Protein AF-A0A2N2G268-F1 (afdb_monomer_lite)

pLDDT: mean 93.74, std 6.12, range [61.97, 98.19]

Sequence (77 aa):
KTSCKKSNIILEDNSVFIFTSPSSVECFFNQYSWKNSYKAIVIGKTTAKFLPKEVDFTVSFETSIDECINLARQSLL

Radius of gyration: 12.1 Å; chains: 1; bounding box: 35×30×26 Å

Foldseek 3Di:
DQDADDDPDDDDFLEEDEALDLSSLVNDVVHDDDDPRYEYEYLADRNVVSDDPPHDYHYQPHSDPVSSVVVRVVSVD

Secondary structure (DSSP, 8-state):
---PPP--PPPPTT-EEEE-SHHHHHHHHTT----TT-EEEESSHHHHTTS-TT--EEE-SSS-HHHHHHHHHHTT-

Structure (mmCIF, N/CA/C/O backbone):
data_AF-A0A2N2G268-F1
#
_entry.id   AF-A0A2N2G268-F1
#
loop_
_atom_site.group_PDB
_atom_site.id
_atom_site.type_symbol
_atom_site.label_atom_id
_atom_site.label_alt_id
_atom_site.label_comp_id
_atom_site.label_asym_id
_atom_site.label_entity_id
_atom_site.label_seq_id
_atom_site.pdbx_PDB_ins_code
_atom_site.Cartn_x
_atom_site.Cartn_y
_atom_site.Cartn_z
_atom_site.occupancy
_atom_site.B_iso_or_equiv
_atom_site.auth_seq_id
_atom_site.auth_comp_id
_atom_site.auth_asym_id
_atom_site.auth_atom_id
_atom_site.pdbx_PDB_model_num
ATOM 1 N N . LYS A 1 1 ? 21.582 1.831 -5.313 1.00 65.12 1 LYS A N 1
ATOM 2 C CA . LYS A 1 1 ? 20.642 0.732 -5.643 1.00 65.12 1 LYS A CA 1
ATOM 3 C C . LYS A 1 1 ? 20.059 0.220 -4.331 1.00 65.12 1 LYS A C 1
ATOM 5 O O . LYS A 1 1 ? 20.848 -0.139 -3.465 1.00 65.12 1 LYS A O 1
ATOM 10 N N . THR A 1 2 ? 18.740 0.272 -4.148 1.00 79.00 2 THR A N 1
ATOM 11 C CA . THR A 1 2 ? 18.061 -0.226 -2.939 1.00 79.00 2 THR A CA 1
ATOM 12 C C . THR A 1 2 ? 18.264 -1.741 -2.828 1.00 79.00 2 THR A C 1
ATOM 14 O O . THR A 1 2 ? 18.135 -2.449 -3.826 1.00 79.00 2 THR A O 1
ATOM 17 N N . SER A 1 3 ? 18.627 -2.241 -1.644 1.00 86.94 3 SER A N 1
ATOM 18 C CA . SER A 1 3 ? 18.735 -3.681 -1.376 1.00 86.94 3 SER A CA 1
ATOM 19 C C . SER A 1 3 ? 17.511 -4.130 -0.586 1.00 86.94 3 SER A C 1
ATOM 21 O O . SER A 1 3 ? 17.295 -3.669 0.533 1.00 86.94 3 SER A O 1
ATOM 23 N N . CYS A 1 4 ? 16.698 -5.002 -1.180 1.00 90.56 4 CYS A N 1
ATOM 24 C CA . CYS A 1 4 ? 15.449 -5.472 -0.591 1.00 90.56 4 CYS A CA 1
ATOM 25 C C . CYS A 1 4 ? 15.640 -6.858 0.024 1.00 90.56 4 CYS A C 1
ATOM 27 O O . CYS A 1 4 ? 16.123 -7.782 -0.636 1.00 90.56 4 CYS A O 1
ATOM 29 N N . LYS A 1 5 ? 15.219 -7.027 1.279 1.00 90.75 5 LYS A N 1
ATOM 30 C CA . LYS A 1 5 ? 15.187 -8.345 1.920 1.00 90.75 5 LYS A CA 1
ATOM 31 C C . LYS A 1 5 ? 14.146 -9.212 1.211 1.00 90.75 5 LYS A C 1
ATOM 33 O O . LYS A 1 5 ? 13.001 -8.793 1.080 1.00 90.75 5 LYS A O 1
ATOM 38 N N . LYS A 1 6 ? 14.535 -10.404 0.745 1.00 91.44 6 LYS A N 1
ATOM 39 C CA . LYS A 1 6 ? 13.589 -11.373 0.167 1.00 91.44 6 LYS A CA 1
ATOM 40 C C . LYS A 1 6 ? 12.569 -11.798 1.217 1.00 91.44 6 LYS A C 1
ATOM 42 O O . LYS A 1 6 ? 12.940 -12.071 2.359 1.00 91.44 6 LYS A O 1
ATOM 47 N N . SER A 1 7 ? 11.311 -11.863 0.810 1.00 90.56 7 SER A N 1
ATOM 48 C CA . SER A 1 7 ? 10.207 -12.330 1.636 1.00 90.56 7 SER A CA 1
ATOM 49 C C . SER A 1 7 ? 9.484 -13.468 0.915 1.00 90.56 7 SER A C 1
ATOM 51 O O . SER A 1 7 ? 9.345 -13.431 -0.304 1.00 90.56 7 SER A O 1
ATOM 53 N N . ASN A 1 8 ? 9.082 -14.489 1.673 1.00 91.31 8 ASN A N 1
ATOM 54 C CA . ASN A 1 8 ? 8.369 -15.678 1.183 1.00 91.31 8 ASN A CA 1
ATOM 55 C C . ASN A 1 8 ? 6.953 -15.750 1.781 1.00 91.31 8 ASN A C 1
ATOM 57 O O . ASN A 1 8 ? 6.402 -16.833 1.964 1.00 91.31 8 ASN A O 1
ATOM 61 N N . ILE A 1 9 ? 6.408 -14.602 2.183 1.00 94.31 9 ILE A N 1
ATOM 62 C CA . ILE A 1 9 ? 5.113 -14.516 2.854 1.00 94.31 9 ILE A CA 1
ATOM 63 C C . ILE A 1 9 ? 4.020 -14.500 1.788 1.00 94.31 9 ILE A C 1
ATOM 65 O O . ILE A 1 9 ? 4.109 -13.764 0.808 1.00 94.31 9 ILE A O 1
ATOM 69 N N . ILE A 1 10 ? 2.974 -15.295 1.994 1.00 94.19 10 ILE A N 1
ATOM 70 C CA . ILE A 1 10 ? 1.756 -15.212 1.188 1.00 94.19 10 ILE A CA 1
ATOM 71 C C . ILE A 1 10 ? 0.908 -14.077 1.761 1.00 94.19 10 ILE A C 1
ATOM 73 O O . ILE A 1 10 ? 0.574 -14.086 2.942 1.00 94.19 10 ILE A O 1
ATOM 77 N N . LEU A 1 11 ? 0.593 -13.088 0.927 1.00 96.00 11 LEU A N 1
ATOM 78 C CA . LEU A 1 11 ? -0.183 -11.917 1.326 1.00 96.00 11 LEU A CA 1
ATOM 79 C C . LEU A 1 11 ? -1.685 -12.216 1.272 1.00 96.00 11 LEU A C 1
ATOM 81 O O . LEU A 1 11 ? -2.222 -12.524 0.200 1.00 96.00 11 LEU A O 1
ATOM 85 N N . GLU A 1 12 ? -2.347 -12.081 2.418 1.00 95.81 12 GLU A N 1
ATOM 86 C CA . GLU A 1 12 ? -3.789 -12.289 2.567 1.00 95.81 12 GLU A CA 1
ATOM 87 C C . GLU A 1 12 ? -4.589 -11.234 1.801 1.00 95.81 12 GLU A C 1
ATOM 89 O O . GLU A 1 12 ? -4.214 -10.058 1.752 1.00 95.81 12 GLU A O 1
ATOM 94 N N . ASP A 1 13 ? -5.703 -11.647 1.200 1.00 94.81 13 ASP A N 1
ATOM 95 C CA . ASP A 1 13 ? -6.622 -10.724 0.535 1.00 94.81 13 ASP A CA 1
ATOM 96 C C . ASP A 1 13 ? -7.205 -9.720 1.541 1.00 94.81 13 AS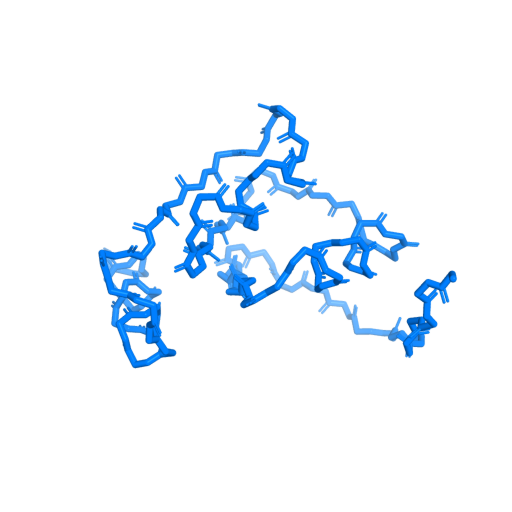P A C 1
ATOM 98 O O . ASP A 1 13 ? -7.305 -9.992 2.734 1.00 94.81 13 ASP A O 1
ATOM 102 N N . ASN A 1 14 ? -7.574 -8.533 1.057 1.00 94.25 14 ASN A N 1
ATOM 103 C CA . ASN A 1 14 ? -8.051 -7.407 1.878 1.00 94.25 14 ASN A CA 1
ATOM 104 C C . ASN A 1 14 ? -7.023 -6.827 2.873 1.00 94.25 14 ASN A C 1
ATOM 106 O O . ASN A 1 14 ? -7.379 -6.011 3.723 1.00 94.25 14 ASN A O 1
ATOM 110 N N . SER A 1 15 ? -5.740 -7.186 2.740 1.00 95.69 15 SER A N 1
ATOM 111 C CA . SER A 1 15 ? -4.650 -6.583 3.516 1.00 95.69 15 SER A CA 1
ATOM 112 C C . SER A 1 15 ? -4.478 -5.086 3.232 1.00 95.69 15 SER A C 1
ATOM 114 O O . SER A 1 15 ? -4.584 -4.626 2.090 1.00 95.69 15 SER A O 1
ATOM 116 N N . VAL A 1 16 ? -4.126 -4.337 4.280 1.00 96.94 16 VAL A N 1
ATOM 117 C CA . VAL A 1 16 ? -3.746 -2.920 4.202 1.00 96.94 16 VAL A CA 1
ATOM 118 C C . VAL A 1 16 ? -2.227 -2.792 4.305 1.00 96.94 16 VAL A C 1
ATOM 120 O O . VAL A 1 16 ? -1.621 -3.270 5.263 1.00 96.94 16 VAL A O 1
ATOM 123 N N . PHE A 1 17 ? -1.610 -2.117 3.338 1.00 97.12 17 PHE A N 1
ATOM 124 C CA . PHE A 1 17 ? -0.169 -1.881 3.276 1.00 97.12 17 PHE A CA 1
ATOM 125 C C . PHE A 1 17 ? 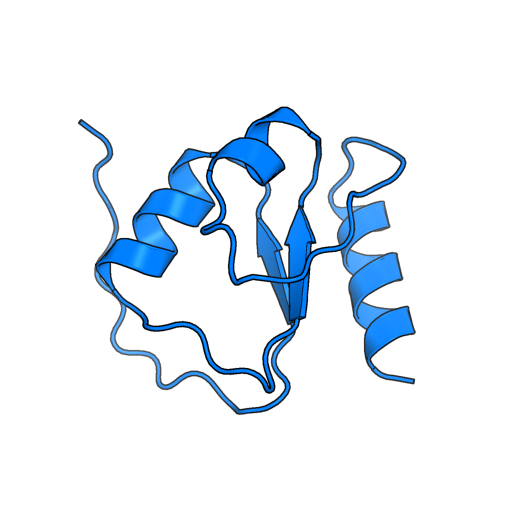0.146 -0.418 3.571 1.00 97.12 17 PHE A C 1
ATOM 127 O O . PHE A 1 17 ? -0.325 0.478 2.873 1.00 97.12 17 PHE A O 1
ATOM 134 N N . ILE A 1 18 ? 0.974 -0.182 4.590 1.00 97.81 18 ILE A N 1
ATOM 135 C CA . ILE A 1 18 ? 1.473 1.149 4.941 1.00 97.81 18 ILE A CA 1
ATOM 136 C C . ILE A 1 18 ? 2.889 1.308 4.382 1.00 97.81 18 ILE A C 1
ATOM 138 O O . ILE A 1 18 ? 3.807 0.591 4.782 1.00 97.81 18 ILE A O 1
ATOM 142 N N . PHE A 1 19 ? 3.081 2.282 3.495 1.00 97.75 19 PHE A N 1
ATOM 143 C CA . PHE A 1 19 ? 4.378 2.631 2.925 1.00 97.75 19 PHE A CA 1
ATOM 144 C C . PHE A 1 19 ? 4.902 3.933 3.531 1.00 97.75 19 PHE A C 1
ATOM 146 O O . PHE A 1 19 ? 4.372 5.025 3.300 1.00 97.75 19 PHE A O 1
ATOM 153 N N . THR A 1 20 ? 5.991 3.825 4.287 1.00 96.62 20 THR A N 1
ATOM 154 C CA . THR A 1 20 ? 6.619 4.959 4.981 1.00 96.62 20 THR A CA 1
ATOM 155 C C . THR A 1 20 ? 7.787 5.572 4.208 1.00 96.62 20 THR A C 1
ATOM 157 O O . THR A 1 20 ? 8.322 6.605 4.602 1.00 96.62 20 THR A O 1
ATOM 160 N N . SER A 1 21 ? 8.181 4.985 3.074 1.00 95.81 21 SER A N 1
ATOM 161 C CA . SER A 1 21 ? 9.249 5.516 2.221 1.00 95.81 21 SER A CA 1
ATOM 162 C C . SER A 1 21 ? 9.112 5.076 0.757 1.00 95.81 21 SER A C 1
ATOM 164 O O . SER A 1 21 ? 8.568 4.000 0.492 1.00 95.81 21 SER A O 1
ATOM 166 N N . PRO A 1 22 ? 9.688 5.819 -0.206 1.00 96.81 22 PRO A N 1
ATOM 167 C CA . PRO A 1 22 ? 9.816 5.366 -1.594 1.00 96.81 22 PRO A CA 1
ATOM 168 C C . PRO A 1 22 ? 10.449 3.975 -1.737 1.00 96.81 22 PRO A C 1
ATOM 170 O O . PRO A 1 22 ? 9.962 3.135 -2.488 1.00 96.81 22 PRO A O 1
ATOM 173 N N . SER A 1 23 ? 11.491 3.691 -0.949 1.00 96.25 23 SER A N 1
ATOM 174 C CA . SER A 1 23 ? 12.179 2.397 -0.973 1.00 96.25 23 SER A CA 1
ATOM 175 C C . SER A 1 23 ? 11.293 1.236 -0.518 1.00 96.25 23 SER A C 1
ATOM 177 O O . SER A 1 23 ? 11.450 0.124 -1.018 1.00 96.25 23 SER A O 1
ATOM 179 N N . SER A 1 24 ? 10.347 1.472 0.400 1.00 96.12 24 SER A N 1
ATOM 180 C CA . SER A 1 24 ? 9.390 0.444 0.826 1.00 96.12 24 SER A CA 1
ATOM 181 C C . SER A 1 24 ? 8.429 0.057 -0.302 1.00 96.12 24 SER A C 1
ATOM 183 O O . SER A 1 24 ? 8.143 -1.128 -0.471 1.00 96.12 24 SER A O 1
ATOM 185 N N . VAL A 1 25 ? 8.022 1.029 -1.127 1.00 97.25 25 VAL A N 1
ATOM 186 C CA . VAL A 1 25 ? 7.218 0.790 -2.332 1.00 97.25 25 VAL A CA 1
ATOM 187 C C . VAL A 1 25 ? 8.028 -0.024 -3.339 1.00 97.25 25 VAL A C 1
ATOM 189 O O . VAL A 1 25 ? 7.614 -1.115 -3.718 1.00 97.25 25 VAL A O 1
ATOM 192 N N . GLU A 1 26 ? 9.232 0.434 -3.697 1.00 95.88 26 GLU A N 1
ATOM 193 C CA . GLU A 1 26 ? 10.110 -0.289 -4.630 1.00 95.88 26 GLU A CA 1
ATOM 194 C C . GLU A 1 26 ? 10.338 -1.744 -4.198 1.00 95.88 26 GLU A C 1
ATOM 196 O O . GLU A 1 26 ? 10.243 -2.666 -5.008 1.00 95.88 26 GLU A O 1
ATOM 201 N N . CYS A 1 27 ? 10.632 -1.977 -2.916 1.00 95.75 27 CYS A N 1
ATOM 202 C CA . CYS A 1 27 ? 10.883 -3.325 -2.423 1.00 95.75 27 CYS A CA 1
ATOM 203 C C . CYS A 1 27 ? 9.650 -4.226 -2.458 1.00 95.75 27 CYS A C 1
ATOM 205 O O . CYS A 1 27 ? 9.802 -5.412 -2.746 1.00 95.75 27 CYS A O 1
ATOM 207 N N . PHE A 1 28 ? 8.457 -3.683 -2.213 1.00 96.56 28 PHE A N 1
ATOM 208 C CA . PHE A 1 28 ? 7.217 -4.439 -2.326 1.00 96.56 28 PHE A CA 1
ATOM 209 C C . PHE A 1 28 ? 6.956 -4.866 -3.774 1.00 96.56 28 PHE A C 1
ATOM 211 O O . PHE A 1 28 ? 6.815 -6.055 -4.044 1.00 96.56 28 PHE A O 1
ATOM 218 N N . PHE A 1 29 ? 6.984 -3.924 -4.720 1.00 95.31 29 PHE A N 1
ATOM 219 C CA . PHE A 1 29 ? 6.661 -4.196 -6.128 1.00 95.31 29 PHE A CA 1
ATOM 220 C C . PHE A 1 29 ? 7.728 -5.017 -6.868 1.00 95.31 29 PHE A C 1
ATOM 222 O O . PHE A 1 29 ? 7.441 -5.622 -7.896 1.00 95.31 29 PHE A O 1
ATOM 229 N N . ASN A 1 30 ? 8.944 -5.113 -6.325 1.00 94.25 30 ASN A N 1
ATOM 230 C CA . ASN A 1 30 ? 9.956 -6.054 -6.814 1.00 94.25 30 ASN A CA 1
ATOM 231 C C . ASN A 1 30 ? 9.664 -7.521 -6.447 1.00 94.25 30 ASN A C 1
ATOM 233 O O . ASN A 1 30 ? 10.343 -8.418 -6.947 1.00 94.25 30 ASN A O 1
ATOM 237 N N . GLN A 1 31 ? 8.733 -7.773 -5.526 1.00 94.56 31 GLN A N 1
ATOM 238 C CA . GLN A 1 31 ? 8.493 -9.097 -4.941 1.00 94.56 31 GLN A CA 1
ATOM 239 C C . GLN A 1 31 ? 7.035 -9.542 -5.050 1.00 94.56 31 GLN A C 1
ATOM 241 O O . GLN A 1 31 ? 6.769 -10.740 -5.108 1.00 94.56 31 GLN A O 1
ATOM 246 N N . TYR A 1 32 ? 6.106 -8.591 -5.087 1.00 95.94 32 TYR A N 1
ATOM 247 C CA . TYR A 1 32 ? 4.675 -8.832 -5.030 1.00 95.94 32 TYR A CA 1
ATOM 248 C C . TYR A 1 32 ? 3.952 -8.062 -6.124 1.00 95.94 32 TYR A C 1
ATOM 250 O O . TYR A 1 32 ? 4.273 -6.913 -6.427 1.00 95.94 32 TYR A O 1
ATOM 258 N N . SER A 1 33 ? 2.929 -8.697 -6.685 1.00 95.12 33 SER A N 1
ATOM 259 C CA . SER A 1 33 ? 1.952 -8.026 -7.536 1.00 95.12 33 SER A CA 1
ATOM 260 C C . SER A 1 33 ? 0.850 -7.419 -6.675 1.00 95.12 33 SER A C 1
ATOM 2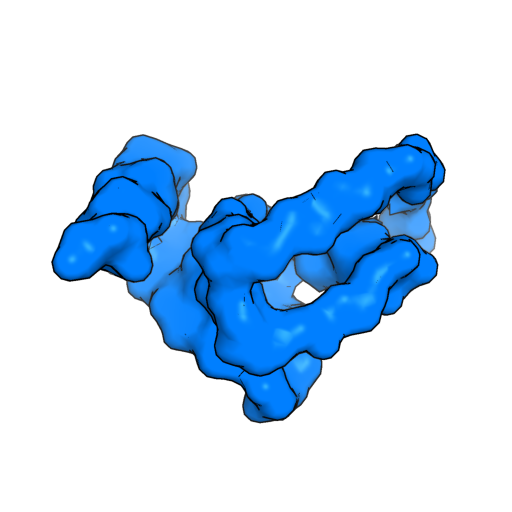62 O O . SER A 1 33 ? 0.452 -7.991 -5.657 1.00 95.12 33 SER A O 1
ATOM 264 N N . TRP A 1 34 ? 0.338 -6.265 -7.093 1.00 96.56 34 TRP A N 1
ATOM 265 C CA . TRP A 1 34 ? -0.807 -5.650 -6.435 1.00 96.56 34 TRP A CA 1
ATOM 266 C C . TRP A 1 34 ? -2.094 -6.410 -6.763 1.00 96.56 34 TRP A C 1
ATOM 268 O O . TRP A 1 34 ? -2.310 -6.796 -7.912 1.00 96.56 34 TRP A O 1
ATOM 278 N N . LYS A 1 35 ? -2.956 -6.611 -5.765 1.00 95.94 35 LYS A N 1
ATOM 279 C CA . LYS A 1 35 ? -4.316 -7.127 -5.949 1.00 95.94 35 LYS A CA 1
ATOM 280 C C . LYS A 1 35 ? -5.317 -6.011 -5.683 1.00 95.94 35 LYS A C 1
ATOM 282 O O . LYS A 1 35 ? -5.133 -5.241 -4.747 1.00 95.94 35 LYS A O 1
ATOM 287 N N . ASN A 1 36 ? -6.428 -6.003 -6.416 1.00 94.69 36 ASN A N 1
ATOM 288 C CA . ASN A 1 36 ? -7.506 -5.018 -6.234 1.00 94.69 36 ASN A CA 1
ATOM 289 C C . ASN A 1 36 ? -8.154 -5.067 -4.841 1.00 94.69 36 ASN A C 1
ATOM 291 O O . ASN A 1 36 ? -8.772 -4.098 -4.420 1.00 94.69 36 ASN A O 1
ATOM 295 N N . SER A 1 37 ? -8.024 -6.186 -4.122 1.00 94.94 37 SER A N 1
ATOM 296 C CA . SER A 1 37 ? -8.472 -6.297 -2.731 1.00 94.94 37 SER A CA 1
ATOM 297 C C . SER A 1 37 ? -7.588 -5.522 -1.751 1.00 94.94 37 SER A C 1
ATOM 299 O O . SER A 1 37 ? -8.005 -5.258 -0.632 1.00 94.94 37 SER A O 1
ATOM 301 N N . TYR A 1 38 ? -6.339 -5.226 -2.113 1.00 96.50 38 TYR A N 1
ATOM 302 C CA . TYR A 1 38 ? -5.398 -4.561 -1.218 1.00 96.50 38 TYR A CA 1
ATOM 303 C C . TYR A 1 38 ? -5.693 -3.071 -1.108 1.00 96.50 38 TYR A C 1
ATOM 305 O O . TYR A 1 38 ? -6.181 -2.443 -2.045 1.00 96.50 38 TYR A O 1
ATOM 313 N N . LYS A 1 39 ? -5.332 -2.493 0.038 1.00 96.75 39 LYS A N 1
ATOM 314 C CA . LYS A 1 39 ? -5.409 -1.047 0.268 1.00 96.75 39 LYS A CA 1
ATOM 315 C C . LYS A 1 39 ? -4.019 -0.495 0.544 1.00 96.75 39 LYS A C 1
ATOM 317 O O . LYS A 1 39 ? -3.274 -1.082 1.327 1.00 96.75 39 LYS A O 1
ATOM 322 N N . ALA A 1 40 ? -3.669 0.626 -0.081 1.00 97.88 40 ALA A N 1
ATOM 323 C CA . ALA A 1 40 ? -2.405 1.315 0.159 1.00 97.88 40 ALA A CA 1
ATOM 324 C C . ALA A 1 40 ? -2.619 2.576 1.002 1.00 97.88 40 ALA A C 1
ATOM 326 O O . ALA A 1 40 ? -3.464 3.415 0.693 1.00 97.88 40 ALA A O 1
ATOM 327 N N . ILE A 1 41 ? -1.792 2.744 2.027 1.00 98.00 41 ILE A N 1
ATOM 328 C CA . ILE A 1 41 ? -1.656 3.986 2.785 1.00 98.00 41 ILE A CA 1
ATOM 329 C C . ILE A 1 41 ? -0.210 4.444 2.655 1.00 98.00 41 ILE A C 1
ATOM 331 O O . ILE A 1 41 ? 0.721 3.664 2.845 1.00 98.00 41 ILE A O 1
ATOM 335 N N . VAL A 1 42 ? -0.003 5.712 2.318 1.00 98.19 42 VAL A N 1
ATOM 336 C CA . VAL A 1 42 ? 1.331 6.297 2.157 1.00 98.19 42 VAL A CA 1
ATOM 337 C C . VAL A 1 42 ? 1.529 7.424 3.156 1.00 98.19 42 VAL A C 1
ATOM 339 O O . VAL A 1 42 ? 0.675 8.294 3.293 1.00 98.19 42 VAL A O 1
ATOM 342 N N . ILE A 1 43 ? 2.692 7.458 3.809 1.00 97.50 43 ILE A N 1
ATOM 343 C CA . ILE A 1 43 ? 3.003 8.473 4.835 1.00 97.50 43 ILE A CA 1
ATOM 344 C C . ILE A 1 43 ? 3.079 9.905 4.276 1.00 97.50 43 ILE A C 1
ATOM 346 O O . ILE A 1 43 ? 3.106 10.881 5.016 1.00 97.50 43 ILE A O 1
ATOM 350 N N . GLY A 1 44 ? 3.187 10.054 2.955 1.00 96.38 44 GLY A N 1
ATOM 351 C CA . GLY A 1 44 ? 3.286 11.363 2.331 1.00 96.38 44 GLY A CA 1
ATOM 352 C C . GLY A 1 44 ? 3.387 11.316 0.812 1.00 96.38 44 GLY A C 1
ATOM 353 O O . GLY A 1 44 ? 3.619 10.274 0.192 1.00 96.38 44 GLY A O 1
ATOM 354 N N . LYS A 1 45 ? 3.260 12.499 0.202 1.00 96.19 45 LYS A N 1
ATOM 355 C CA . LYS A 1 45 ? 3.209 12.682 -1.259 1.00 96.19 45 LYS A CA 1
ATOM 356 C C . LYS A 1 45 ? 4.473 12.218 -1.984 1.00 96.19 45 LYS A C 1
ATOM 358 O O . LYS A 1 45 ? 4.393 11.822 -3.141 1.00 96.19 45 LYS A O 1
ATOM 363 N N . THR A 1 46 ? 5.638 12.265 -1.338 1.00 96.56 46 THR A N 1
ATOM 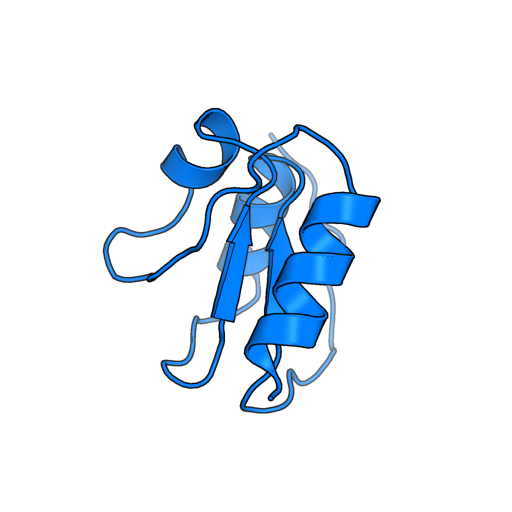364 C CA . THR A 1 46 ? 6.884 11.758 -1.935 1.00 96.56 46 THR A CA 1
ATOM 365 C C . THR A 1 46 ? 6.816 10.249 -2.140 1.00 96.56 46 THR A C 1
ATOM 367 O O . THR A 1 46 ? 7.142 9.784 -3.225 1.00 96.56 46 THR A O 1
ATOM 370 N N . THR A 1 47 ? 6.331 9.498 -1.147 1.00 97.38 47 THR A N 1
ATOM 371 C CA . THR A 1 47 ? 6.136 8.044 -1.252 1.00 97.38 47 THR A CA 1
ATOM 372 C C . THR A 1 47 ? 5.042 7.699 -2.261 1.00 97.38 47 THR A C 1
ATOM 374 O O . THR A 1 47 ? 5.226 6.792 -3.065 1.00 97.38 47 THR A O 1
ATOM 377 N N . ALA A 1 48 ? 3.952 8.474 -2.293 1.00 97.25 48 ALA A N 1
ATOM 378 C CA . ALA A 1 48 ? 2.849 8.291 -3.241 1.00 97.25 48 ALA A CA 1
ATOM 379 C C . ALA A 1 48 ? 3.300 8.260 -4.712 1.00 97.25 48 ALA A C 1
ATOM 381 O O . ALA A 1 48 ? 2.807 7.463 -5.498 1.00 97.25 48 ALA A O 1
ATOM 382 N N . LYS A 1 49 ? 4.278 9.096 -5.085 1.00 97.31 49 LYS A N 1
ATOM 383 C CA . LYS A 1 49 ? 4.801 9.176 -6.462 1.00 97.31 49 LYS A CA 1
ATOM 384 C C . LYS A 1 49 ? 5.485 7.895 -6.951 1.00 97.31 49 LYS A C 1
ATOM 386 O O . LYS A 1 49 ? 5.722 7.778 -8.148 1.00 97.31 49 LYS A O 1
ATOM 391 N N . PHE A 1 50 ? 5.843 6.989 -6.043 1.00 97.19 50 PHE A N 1
ATOM 392 C CA . PHE A 1 50 ? 6.487 5.717 -6.371 1.00 97.19 50 PHE A CA 1
ATOM 393 C C . PHE A 1 50 ? 5.478 4.582 -6.553 1.00 97.19 50 PHE A C 1
ATOM 395 O O . PHE A 1 50 ? 5.865 3.510 -7.012 1.00 97.19 50 PHE A O 1
ATOM 402 N N . LEU A 1 51 ? 4.205 4.797 -6.204 1.00 97.38 51 LEU A N 1
ATOM 403 C CA . LEU A 1 51 ? 3.165 3.816 -6.479 1.00 97.38 51 LEU A CA 1
ATOM 404 C C . LEU A 1 51 ? 2.857 3.773 -7.985 1.00 97.38 51 LEU A C 1
ATOM 406 O O . LEU A 1 51 ? 2.862 4.820 -8.644 1.00 97.38 51 LEU A O 1
ATOM 410 N N . PRO A 1 52 ? 2.568 2.583 -8.541 1.00 95.38 52 PRO A N 1
ATOM 411 C CA . PRO A 1 52 ? 2.017 2.466 -9.886 1.00 95.38 52 PRO A CA 1
ATOM 412 C C . PRO A 1 52 ? 0.697 3.237 -10.017 1.00 95.38 52 PRO A C 1
ATOM 414 O O . PRO A 1 52 ? -0.023 3.435 -9.039 1.00 95.38 52 PRO A O 1
ATOM 417 N N . LYS A 1 53 ? 0.365 3.674 -11.236 1.00 92.69 53 LYS A N 1
ATOM 418 C CA . LYS A 1 53 ? -0.802 4.541 -11.487 1.00 92.69 53 LYS A CA 1
ATOM 419 C C . LYS A 1 53 ? -2.135 3.839 -11.230 1.00 92.69 53 LYS A C 1
ATOM 421 O O . LYS A 1 53 ? -3.130 4.508 -10.990 1.00 92.69 53 LYS A O 1
ATOM 426 N N . GLU A 1 54 ? -2.144 2.519 -11.333 1.00 91.00 54 GLU A N 1
ATOM 427 C CA . GLU A 1 54 ? -3.293 1.647 -11.114 1.00 91.00 54 GLU A CA 1
ATOM 428 C C . GLU A 1 54 ? -3.586 1.373 -9.631 1.00 91.00 54 GLU A C 1
ATOM 430 O O . GLU A 1 54 ? -4.590 0.739 -9.321 1.00 91.00 54 GLU A O 1
ATOM 435 N N . VAL A 1 55 ? -2.714 1.814 -8.717 1.00 95.94 55 VAL A N 1
ATOM 436 C CA . VAL A 1 55 ? -2.887 1.591 -7.281 1.00 95.94 55 VAL A CA 1
ATOM 437 C C . VAL A 1 55 ? -3.580 2.788 -6.655 1.00 95.94 55 VAL A C 1
ATOM 439 O O . VAL A 1 55 ? -2.989 3.860 -6.530 1.00 95.94 55 VAL A O 1
ATOM 442 N N . ASP A 1 56 ? -4.808 2.579 -6.194 1.00 94.81 56 ASP A N 1
ATOM 443 C CA . ASP A 1 56 ? -5.491 3.539 -5.334 1.00 94.81 56 ASP A CA 1
ATOM 444 C C . ASP A 1 56 ? -4.823 3.594 -3.953 1.00 94.81 56 ASP A C 1
ATOM 446 O O . ASP A 1 56 ? -4.460 2.567 -3.368 1.00 94.81 56 ASP A O 1
ATOM 450 N N . PHE A 1 57 ? -4.660 4.805 -3.415 1.00 96.75 57 PHE A N 1
ATOM 451 C CA . PHE A 1 57 ? -4.008 5.020 -2.126 1.00 96.75 57 PHE A CA 1
ATOM 452 C C . PHE A 1 57 ? -4.622 6.165 -1.322 1.00 96.75 57 PHE A C 1
ATOM 454 O O . PHE A 1 57 ? -5.187 7.116 -1.863 1.00 96.75 57 PHE A O 1
ATOM 461 N N . THR A 1 58 ? -4.422 6.110 -0.007 1.00 97.19 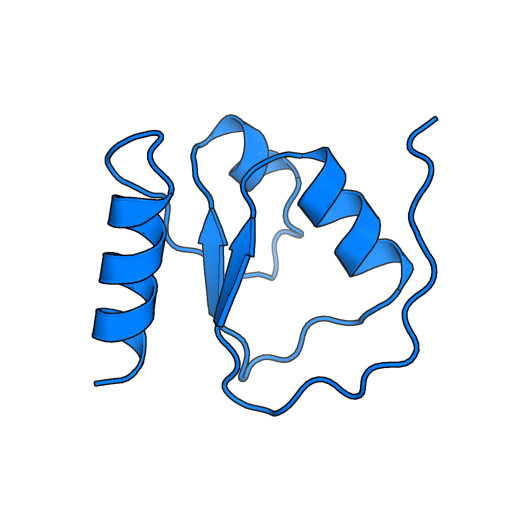58 THR A N 1
ATOM 462 C CA . THR A 1 58 ? -4.704 7.212 0.919 1.00 97.19 58 THR A CA 1
ATOM 463 C C . THR A 1 58 ? -3.396 7.814 1.418 1.00 97.19 58 THR A C 1
ATOM 465 O O . THR A 1 58 ? -2.484 7.096 1.826 1.00 97.19 58 THR A O 1
ATOM 468 N N . VAL A 1 59 ? -3.287 9.143 1.379 1.00 96.56 59 VAL A N 1
ATOM 469 C CA . VAL A 1 59 ? -2.137 9.860 1.942 1.00 96.56 59 VAL A CA 1
ATOM 470 C C . VAL A 1 59 ? -2.449 10.228 3.383 1.00 96.56 59 VAL A C 1
ATOM 472 O O . VAL A 1 59 ? -3.465 10.866 3.646 1.00 96.56 59 VAL A O 1
ATOM 475 N N . SER A 1 60 ? -1.545 9.846 4.273 1.00 94.56 60 SER A N 1
ATOM 476 C CA . SER A 1 60 ? -1.503 10.253 5.672 1.00 94.56 60 SER A CA 1
ATOM 477 C C . SER A 1 60 ? -1.515 11.781 5.791 1.00 94.56 60 SER A C 1
ATOM 479 O O . SER A 1 60 ? -0.781 12.466 5.070 1.00 94.56 60 SER A O 1
ATOM 481 N N . PHE A 1 61 ? -2.366 12.329 6.660 1.00 90.12 61 PHE A N 1
ATOM 482 C CA . PHE A 1 61 ? -2.451 13.774 6.878 1.00 90.12 61 PHE A CA 1
ATOM 483 C C . PHE A 1 61 ? -1.173 14.318 7.530 1.00 90.12 61 PHE A C 1
ATOM 485 O O . PHE A 1 61 ? -0.687 15.388 7.160 1.00 90.12 61 PHE A O 1
ATOM 492 N N . GLU A 1 62 ? -0.598 13.547 8.453 1.00 91.50 62 GLU A N 1
ATOM 493 C CA . GLU A 1 62 ? 0.662 13.851 9.125 1.00 91.50 62 GLU A CA 1
ATOM 494 C C . GLU A 1 62 ? 1.736 12.857 8.705 1.00 91.50 62 GLU A C 1
ATOM 496 O O . GLU A 1 62 ? 1.449 11.697 8.463 1.00 91.50 62 GLU A O 1
ATOM 501 N N . THR A 1 63 ? 3.010 13.240 8.688 1.00 91.25 63 THR A N 1
ATOM 502 C CA . THR A 1 63 ? 4.089 12.276 8.421 1.00 91.25 63 THR A CA 1
ATOM 503 C C . THR A 1 63 ? 4.387 11.413 9.656 1.00 91.25 63 THR A C 1
ATOM 505 O O . THR A 1 63 ? 5.496 11.453 10.189 1.00 91.25 63 THR A O 1
ATOM 508 N N . SER A 1 64 ? 3.389 10.669 10.138 1.00 93.25 64 SER A N 1
ATOM 509 C CA . SER A 1 64 ? 3.432 9.859 11.357 1.00 93.25 64 SER A CA 1
ATOM 510 C C . SER A 1 64 ? 2.930 8.439 11.102 1.00 93.25 64 SER A C 1
ATOM 512 O O . SER A 1 64 ? 1.938 8.214 10.408 1.00 93.25 64 SER A O 1
ATOM 514 N N . ILE A 1 65 ? 3.609 7.464 11.708 1.00 93.50 65 ILE A N 1
ATOM 515 C CA . ILE A 1 65 ? 3.208 6.054 11.644 1.00 93.50 65 ILE A CA 1
ATOM 516 C C . ILE A 1 65 ? 1.878 5.839 12.376 1.00 93.50 65 ILE A C 1
ATOM 518 O O . ILE A 1 65 ? 1.047 5.068 11.900 1.00 93.50 65 ILE A O 1
ATOM 522 N N . ASP A 1 66 ? 1.649 6.536 13.492 1.00 95.75 66 ASP A N 1
ATOM 523 C CA . ASP A 1 66 ? 0.421 6.388 14.282 1.00 95.75 66 ASP A CA 1
ATOM 524 C C . ASP A 1 66 ? -0.816 6.823 13.490 1.00 95.75 66 ASP A C 1
ATOM 526 O O . ASP A 1 66 ? -1.854 6.160 13.533 1.00 95.75 66 ASP A O 1
ATOM 530 N N . GLU A 1 67 ? -0.695 7.896 12.706 1.00 95.19 67 GLU A N 1
ATOM 531 C CA . GLU A 1 67 ? -1.768 8.354 11.822 1.00 95.19 67 GLU A CA 1
ATOM 532 C C . GLU A 1 67 ? -2.047 7.312 10.730 1.00 95.19 67 GLU A C 1
ATOM 534 O O . GLU A 1 67 ? -3.197 6.897 10.561 1.00 95.19 67 GLU A O 1
ATOM 539 N N . CYS A 1 68 ? -0.997 6.782 10.089 1.00 96.00 68 CYS A N 1
ATOM 540 C CA . CYS A 1 68 ? -1.141 5.724 9.088 1.00 96.00 68 CYS A CA 1
ATOM 541 C C . CYS A 1 68 ? -1.845 4.478 9.658 1.00 96.00 68 CYS A C 1
ATOM 543 O O . CYS A 1 68 ? -2.671 3.865 8.981 1.00 96.00 68 CYS A O 1
ATOM 545 N N . ILE A 1 69 ? -1.534 4.093 10.904 1.00 95.56 69 ILE A N 1
ATOM 546 C CA . ILE A 1 69 ? -2.183 2.966 11.593 1.00 95.56 69 ILE A CA 1
ATOM 547 C C . ILE A 1 69 ? -3.660 3.273 11.869 1.00 95.56 69 ILE A C 1
ATOM 549 O O . ILE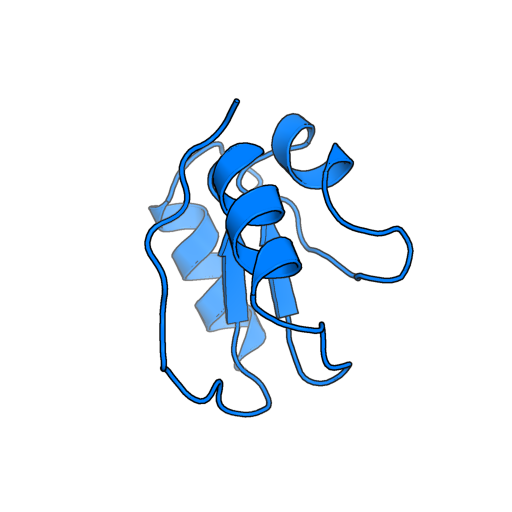 A 1 69 ? -4.511 2.397 11.696 1.00 95.56 69 ILE A O 1
ATOM 553 N N . ASN A 1 70 ? -3.988 4.499 12.280 1.00 95.50 70 ASN A N 1
ATOM 554 C CA . ASN A 1 70 ? -5.374 4.907 12.504 1.00 95.50 70 ASN A CA 1
ATOM 555 C C . ASN A 1 70 ? -6.193 4.864 11.205 1.00 95.50 70 ASN A C 1
ATOM 557 O O . ASN A 1 70 ? -7.285 4.291 11.205 1.00 95.50 70 ASN A O 1
ATOM 561 N N . LEU A 1 71 ? -5.644 5.360 10.092 1.00 94.94 71 LEU A N 1
ATOM 562 C CA . LEU A 1 71 ? -6.261 5.244 8.765 1.00 94.94 71 LEU A CA 1
ATOM 563 C C . LEU A 1 71 ? -6.451 3.781 8.339 1.00 94.94 71 LEU A C 1
ATOM 565 O O . LEU A 1 71 ? -7.495 3.419 7.790 1.00 94.94 71 LEU A O 1
ATOM 569 N N . ALA A 1 72 ? -5.469 2.918 8.620 1.00 95.06 72 ALA A N 1
ATOM 570 C CA . ALA A 1 72 ? -5.558 1.496 8.298 1.00 95.06 72 ALA A CA 1
ATOM 571 C C . ALA A 1 72 ? -6.719 0.825 9.034 1.00 95.06 72 ALA A C 1
ATOM 573 O O . ALA A 1 72 ? -7.493 0.094 8.423 1.00 95.06 72 ALA A O 1
ATOM 574 N N . ARG A 1 73 ? -6.886 1.124 10.326 1.00 94.12 73 ARG A N 1
ATOM 575 C CA . ARG A 1 73 ? -8.000 0.605 11.132 1.00 94.12 73 ARG A CA 1
ATOM 576 C C . ARG A 1 73 ? -9.354 1.103 10.637 1.00 94.12 73 ARG A C 1
ATOM 578 O O . ARG A 1 73 ? -10.279 0.308 10.540 1.00 94.12 73 ARG A O 1
ATOM 585 N N . GLN A 1 74 ? -9.463 2.385 10.291 1.00 92.06 74 GLN A N 1
ATOM 586 C CA . GLN A 1 74 ? -10.697 2.956 9.737 1.00 92.06 74 GLN A CA 1
ATOM 587 C C . GLN A 1 74 ? -11.073 2.333 8.390 1.00 92.06 74 GLN A C 1
ATOM 589 O O . GLN A 1 74 ? -12.249 2.202 8.085 1.00 92.06 74 GLN A O 1
ATOM 594 N N . SER A 1 75 ? -10.081 1.902 7.610 1.00 81.81 75 SER A N 1
ATOM 595 C CA . SER A 1 75 ? -10.292 1.252 6.315 1.00 81.81 75 SER A CA 1
ATOM 596 C C . SER A 1 75 ? -10.789 -0.196 6.420 1.00 81.81 75 SER A C 1
ATOM 598 O O . SER A 1 75 ? -11.103 -0.790 5.388 1.00 81.81 75 SER A O 1
ATOM 600 N N . LEU A 1 76 ? -10.809 -0.791 7.615 1.00 80.19 76 LEU A N 1
ATOM 601 C CA . LEU A 1 76 ? -11.280 -2.161 7.862 1.00 80.19 76 LEU A CA 1
ATOM 602 C C . LEU A 1 76 ? -12.717 -2.217 8.407 1.00 80.19 76 LEU A C 1
ATOM 604 O O . LEU A 1 76 ? -13.251 -3.313 8.568 1.00 80.19 76 LEU A O 1
ATOM 608 N N . LEU A 1 77 ? -13.305 -1.056 8.710 1.00 61.97 77 LEU A N 1
ATOM 609 C CA . LEU A 1 77 ? -14.701 -0.889 9.118 1.00 61.97 77 LEU A CA 1
ATOM 610 C C . LEU A 1 77 ? -15.597 -0.715 7.886 1.00 61.97 77 LEU A C 1
ATOM 612 O O . LEU A 1 77 ? -16.755 -1.180 7.960 1.00 61.97 77 LEU A O 1
#